Protein AF-A0A973L3T4-F1 (afdb_monomer_lite)

Foldseek 3Di:
DQWAAEPDDDCHGDIDPCVVPDLVRLQPWDWDDDPPDQFTFTWHADVVHDSSYTYTDDTDHD

pLDDT: mean 96.66, std 2.88, range [82.44, 98.75]

Secondary structure (DSSP, 8-state):
--EEEEESSTTTT-EEE-TT--HHHHHH-EEEE-TT-SSEEEEEEPTTS-TTEEEEEEEE--

Radius of gyration: 11.24 Å; chains: 1; bounding box: 28×19×25 Å

Structure (mmCIF, N/CA/C/O backbone):
data_AF-A0A973L3T4-F1
#
_entry.id   AF-A0A973L3T4-F1
#
loop_
_atom_site.group_PDB
_atom_site.id
_atom_site.type_symbol
_atom_site.label_atom_id
_atom_site.label_alt_id
_atom_site.label_comp_id
_atom_site.label_asym_id
_atom_site.label_entity_id
_atom_site.label_seq_id
_atom_site.pdbx_PDB_ins_code
_atom_site.Cartn_x
_atom_site.Cartn_y
_atom_site.Cartn_z
_atom_site.occupancy
_atom_site.B_iso_or_equiv
_atom_site.auth_seq_id
_atom_site.auth_comp_id
_atom_site.auth_asym_id
_atom_site.auth_atom_id
_atom_site.pdbx_PDB_model_num
ATOM 1 N N . MET A 1 1 ? -9.216 -9.802 13.093 1.00 82.81 1 MET A N 1
ATOM 2 C CA . MET A 1 1 ? -8.107 -9.861 12.126 1.00 82.81 1 MET A CA 1
ATOM 3 C C . MET A 1 1 ? -8.341 -8.762 11.109 1.00 82.81 1 MET A C 1
ATOM 5 O O . MET A 1 1 ? -9.463 -8.672 10.622 1.00 82.81 1 MET A O 1
ATOM 9 N N . ARG A 1 2 ? -7.359 -7.888 10.873 1.00 94.50 2 ARG A N 1
ATOM 10 C CA . ARG A 1 2 ? -7.419 -6.842 9.841 1.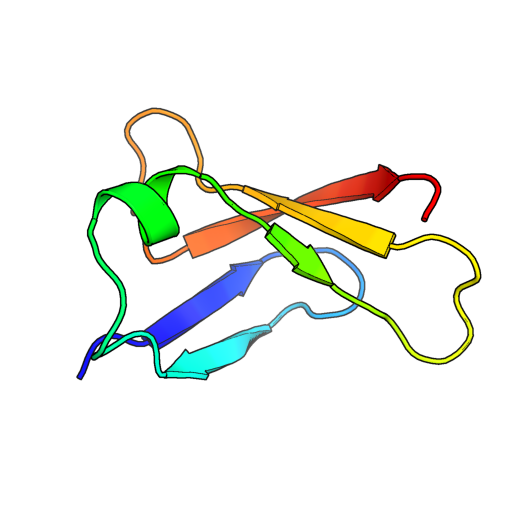00 94.50 2 ARG A CA 1
ATOM 11 C C . ARG A 1 2 ? -6.456 -7.245 8.731 1.00 94.50 2 ARG A C 1
ATOM 13 O O . ARG A 1 2 ? -5.260 -7.295 8.980 1.00 94.50 2 ARG A O 1
ATOM 20 N N . MET A 1 3 ? -6.977 -7.569 7.552 1.00 98.12 3 MET A N 1
ATOM 21 C CA . MET A 1 3 ? -6.158 -7.930 6.394 1.00 98.12 3 MET A CA 1
ATOM 22 C C . MET A 1 3 ? -6.178 -6.766 5.414 1.00 98.12 3 MET A C 1
ATOM 24 O O . MET A 1 3 ? -7.242 -6.402 4.921 1.00 98.12 3 MET A O 1
ATOM 28 N N . LEU A 1 4 ? -5.013 -6.178 5.172 1.00 98.19 4 LEU A N 1
ATOM 29 C CA . LEU A 1 4 ? -4.809 -5.185 4.128 1.00 98.19 4 LEU A CA 1
ATOM 30 C C . LEU A 1 4 ? -4.574 -5.913 2.812 1.00 98.19 4 LEU A C 1
ATOM 32 O O . LEU A 1 4 ? -3.774 -6.845 2.769 1.00 98.19 4 LEU A O 1
ATOM 36 N N . ARG A 1 5 ? -5.231 -5.478 1.741 1.00 98.50 5 ARG A N 1
ATOM 37 C CA . ARG A 1 5 ? -5.059 -6.028 0.397 1.00 98.50 5 ARG A CA 1
ATOM 38 C C . ARG A 1 5 ? -4.478 -4.984 -0.544 1.00 98.50 5 ARG A C 1
ATOM 40 O O . ARG A 1 5 ? -5.033 -3.893 -0.678 1.00 98.50 5 ARG A O 1
ATOM 47 N N . TYR A 1 6 ? -3.422 -5.357 -1.258 1.00 98.69 6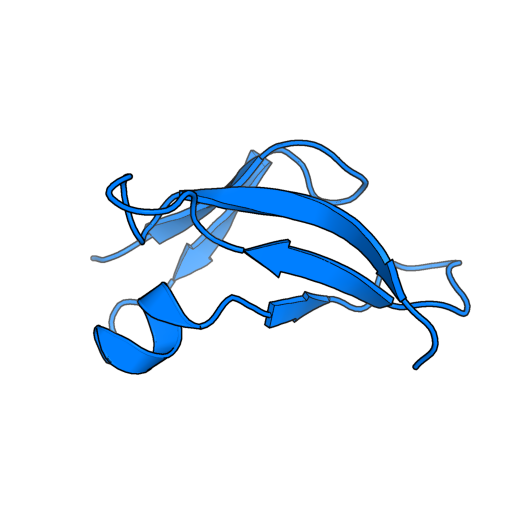 TYR A N 1
ATOM 48 C CA . TYR A 1 6 ? -2.931 -4.572 -2.387 1.00 98.69 6 TYR A CA 1
ATOM 49 C C . TYR A 1 6 ? -3.776 -4.838 -3.634 1.00 98.69 6 TYR A C 1
ATOM 51 O O . TYR A 1 6 ? -4.126 -5.984 -3.936 1.00 98.69 6 TYR A O 1
ATOM 59 N N . VAL A 1 7 ? -4.109 -3.771 -4.357 1.00 98.62 7 VAL A N 1
ATOM 60 C CA . VAL A 1 7 ? -4.904 -3.820 -5.587 1.00 98.62 7 VAL A CA 1
ATOM 61 C C . VAL A 1 7 ? -4.180 -3.099 -6.720 1.00 98.62 7 VAL A C 1
ATOM 63 O O . VAL A 1 7 ? -3.849 -1.913 -6.624 1.00 98.62 7 VAL A O 1
ATOM 66 N N . GLY A 1 8 ? -3.995 -3.815 -7.825 1.00 98.06 8 GLY A N 1
ATOM 67 C CA . GLY A 1 8 ? -3.214 -3.383 -8.978 1.00 98.06 8 GLY A CA 1
ATOM 68 C C . GLY A 1 8 ? -1.703 -3.435 -8.738 1.00 98.06 8 GLY A C 1
ATOM 69 O O . GLY A 1 8 ? -1.231 -3.666 -7.628 1.00 98.06 8 GLY A O 1
ATOM 70 N N . GLY A 1 9 ? -0.935 -3.199 -9.803 1.00 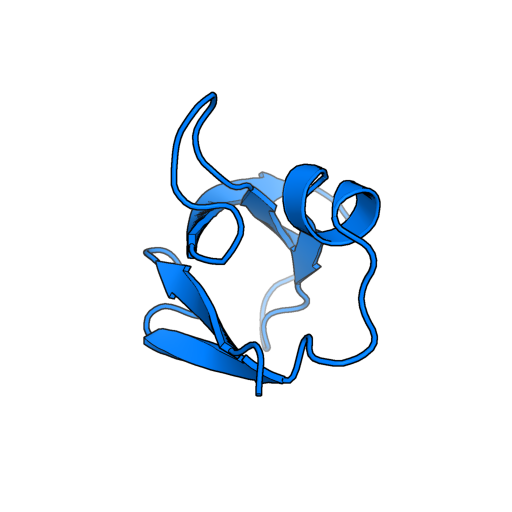97.06 9 GLY A N 1
ATOM 71 C CA . GLY A 1 9 ? 0.525 -3.156 -9.731 1.00 97.06 9 GLY A CA 1
ATOM 72 C C . GLY A 1 9 ? 1.193 -4.521 -9.490 1.00 97.06 9 GLY A C 1
ATOM 73 O O . GLY A 1 9 ? 0.567 -5.566 -9.663 1.00 97.06 9 GLY A O 1
ATOM 74 N N . PRO A 1 10 ? 2.489 -4.523 -9.128 1.00 97.81 10 PRO A N 1
ATOM 75 C CA . PRO A 1 10 ? 3.290 -5.748 -9.029 1.00 97.81 10 PRO A CA 1
ATOM 76 C C . PRO A 1 10 ? 2.929 -6.696 -7.879 1.00 97.81 10 PRO A C 1
ATOM 78 O O . PRO A 1 10 ? 3.290 -7.868 -7.934 1.00 97.81 10 PRO A O 1
ATOM 81 N N . LEU A 1 11 ? 2.260 -6.203 -6.831 1.00 97.94 11 LEU A N 1
ATOM 82 C CA . LEU A 1 11 ? 1.875 -6.993 -5.653 1.00 97.94 11 LEU A CA 1
ATOM 83 C C . LEU A 1 11 ? 0.359 -7.233 -5.591 1.00 97.94 11 LEU A C 1
ATOM 85 O O . LEU A 1 11 ? -0.172 -7.491 -4.512 1.00 97.94 11 LEU A O 1
ATOM 89 N N . ASP A 1 12 ? -0.342 -7.137 -6.724 1.00 98.50 12 ASP A N 1
ATOM 90 C CA . ASP A 1 12 ? -1.797 -7.295 -6.781 1.00 98.50 12 ASP A CA 1
ATOM 91 C C . ASP A 1 12 ? -2.268 -8.596 -6.113 1.00 98.50 12 ASP A C 1
ATOM 93 O O . ASP A 1 12 ? -1.736 -9.683 -6.347 1.00 98.50 12 ASP A O 1
ATOM 97 N N . GLY A 1 13 ? -3.276 -8.471 -5.251 1.00 98.06 13 GLY A N 1
ATOM 98 C CA . GLY A 1 13 ? -3.854 -9.590 -4.516 1.00 98.06 13 GLY A CA 1
ATOM 99 C C . GLY A 1 13 ? -3.042 -10.072 -3.312 1.00 98.06 13 GLY A C 1
ATOM 100 O O . GLY A 1 13 ? -3.547 -10.917 -2.576 1.00 98.06 13 GLY A O 1
ATOM 101 N N . LYS A 1 14 ? -1.836 -9.543 -3.059 1.00 98.12 14 LYS A N 1
ATOM 102 C CA . LYS A 1 14 ? -1.105 -9.824 -1.816 1.00 98.12 14 LYS A CA 1
ATOM 103 C C . LYS A 1 14 ? -1.862 -9.230 -0.625 1.00 98.12 14 LYS A C 1
ATOM 105 O O . LYS A 1 14 ? -2.344 -8.097 -0.682 1.00 98.12 14 LYS A O 1
ATOM 110 N N . GLU A 1 15 ? -1.922 -9.999 0.459 1.00 98.25 15 GLU A N 1
ATOM 111 C CA . GLU A 1 15 ? -2.545 -9.597 1.719 1.00 98.25 15 GLU A CA 1
ATOM 112 C C . GLU A 1 15 ? -1.505 -9.497 2.843 1.00 98.25 15 GLU A C 1
ATOM 114 O O . GLU A 1 15 ? -0.565 -10.295 2.902 1.00 98.25 15 GLU A O 1
ATOM 119 N N . ILE A 1 16 ? -1.677 -8.524 3.740 1.00 96.88 16 ILE A N 1
ATOM 120 C CA . ILE A 1 16 ? -0.850 -8.332 4.938 1.00 96.88 16 ILE A CA 1
ATOM 121 C C . ILE A 1 16 ? -1.740 -8.291 6.177 1.00 96.88 16 ILE A C 1
ATOM 123 O O . ILE A 1 16 ? -2.780 -7.633 6.186 1.00 96.88 16 ILE A O 1
ATOM 127 N N . ASP A 1 17 ? -1.315 -8.973 7.242 1.00 97.56 17 ASP A N 1
ATOM 128 C CA . ASP A 1 17 ? -1.946 -8.838 8.552 1.00 97.56 17 ASP A CA 1
ATOM 129 C C . ASP A 1 17 ? -1.584 -7.482 9.173 1.00 97.56 17 ASP A C 1
ATOM 131 O O . ASP A 1 17 ? -0.461 -7.251 9.624 1.00 97.56 17 ASP A O 1
ATOM 135 N N . ALA A 1 18 ? -2.567 -6.589 9.199 1.00 97.19 18 ALA A N 1
ATOM 136 C CA . ALA A 1 18 ? -2.496 -5.251 9.765 1.00 97.19 18 ALA A CA 1
ATOM 137 C C . ALA A 1 18 ? -3.243 -5.164 11.108 1.00 97.19 18 ALA A C 1
ATOM 139 O O . ALA A 1 18 ? -3.661 -4.088 11.534 1.00 97.19 18 ALA A O 1
ATOM 140 N N . THR A 1 19 ? -3.451 -6.290 11.805 1.00 97.25 19 THR A N 1
ATOM 141 C CA . THR A 1 19 ? -4.188 -6.313 13.083 1.00 97.25 19 THR A CA 1
ATOM 142 C C . THR A 1 19 ? -3.550 -5.410 14.148 1.00 97.25 19 THR A C 1
ATOM 144 O O . THR A 1 19 ? -4.266 -4.883 14.995 1.00 97.25 19 THR A O 1
ATOM 147 N N . GLY A 1 20 ? -2.231 -5.198 14.096 1.00 97.00 20 GLY A N 1
ATOM 148 C CA . GLY A 1 20 ? -1.507 -4.305 15.007 1.00 97.00 20 GLY A CA 1
ATOM 149 C C . GLY A 1 20 ? -1.378 -2.849 14.547 1.00 97.00 20 GLY A C 1
ATOM 150 O O . GLY A 1 20 ? -0.773 -2.060 15.267 1.00 97.00 20 GLY A O 1
ATOM 151 N N . TRP A 1 21 ? -1.880 -2.493 13.363 1.00 97.19 21 TRP A N 1
ATOM 152 C CA . TRP A 1 21 ? -1.689 -1.163 12.780 1.00 97.19 21 TRP A CA 1
ATOM 153 C C . TRP A 1 21 ? -2.778 -0.201 13.245 1.00 97.19 21 TRP A C 1
ATOM 155 O O . TRP A 1 21 ? -3.941 -0.586 13.419 1.00 97.19 21 TRP A O 1
ATOM 165 N N . THR A 1 22 ? -2.406 1.062 13.437 1.00 97.00 22 THR A N 1
ATOM 166 C CA . THR A 1 22 ? -3.371 2.113 13.757 1.00 97.00 22 THR A CA 1
ATOM 167 C C . THR A 1 22 ? -4.161 2.511 12.512 1.00 97.00 22 THR A C 1
ATOM 169 O O . THR A 1 22 ? -3.743 2.275 11.379 1.00 97.00 22 THR A O 1
ATOM 172 N N . ASP A 1 23 ? -5.306 3.165 12.705 1.00 94.56 23 ASP A N 1
ATOM 173 C CA . ASP A 1 23 ? -6.082 3.687 11.575 1.00 94.56 23 ASP A CA 1
ATOM 174 C C . ASP A 1 23 ? -5.298 4.768 10.800 1.00 94.56 23 ASP A C 1
ATOM 176 O O . ASP A 1 23 ? -5.492 4.919 9.597 1.00 94.56 23 ASP A O 1
ATOM 180 N N . ALA A 1 24 ? -4.375 5.481 11.462 1.00 95.12 24 ALA A N 1
ATOM 181 C CA . ALA A 1 24 ? -3.490 6.449 10.815 1.00 95.12 24 ALA A CA 1
ATOM 182 C C . ALA A 1 24 ? -2.455 5.767 9.906 1.00 95.12 24 ALA A C 1
ATOM 184 O O . ALA A 1 24 ? -2.230 6.242 8.795 1.00 95.12 24 ALA A O 1
ATOM 185 N N . ASP A 1 25 ? -1.884 4.636 10.337 1.00 96.06 25 ASP A N 1
ATOM 186 C CA . ASP A 1 25 ? -0.976 3.836 9.502 1.00 96.06 25 ASP A CA 1
ATOM 187 C C . ASP A 1 25 ? -1.709 3.316 8.259 1.00 96.06 25 ASP A C 1
ATOM 189 O O . ASP A 1 25 ? -1.217 3.430 7.140 1.00 96.06 25 ASP A O 1
ATOM 193 N N . LEU A 1 26 ? -2.934 2.807 8.444 1.00 96.81 26 LEU A N 1
ATOM 194 C CA . LEU A 1 26 ? -3.776 2.308 7.354 1.00 96.81 26 LEU A CA 1
ATOM 195 C C . LEU A 1 26 ? -4.202 3.407 6.372 1.00 96.81 26 LEU A C 1
ATOM 197 O O . LEU A 1 26 ? -4.327 3.143 5.179 1.00 96.81 26 LEU A O 1
ATOM 201 N N . ALA A 1 27 ? -4.424 4.630 6.853 1.00 96.00 27 ALA A N 1
ATOM 202 C CA . ALA A 1 27 ? -4.792 5.766 6.013 1.00 96.00 27 ALA A CA 1
ATOM 203 C C . ALA A 1 27 ? -3.608 6.344 5.217 1.00 96.00 27 ALA A C 1
ATOM 205 O O . ALA A 1 27 ? -3.833 7.006 4.206 1.00 96.00 27 ALA A O 1
ATOM 206 N N . GLY A 1 28 ? -2.371 6.122 5.674 1.00 95.25 28 GLY A N 1
ATOM 207 C CA . GLY A 1 28 ? -1.170 6.734 5.103 1.00 95.25 28 GLY A CA 1
ATOM 208 C C . GLY A 1 28 ? -0.645 6.078 3.825 1.00 95.25 28 GLY A C 1
ATOM 209 O O . GLY A 1 28 ? 0.073 6.731 3.076 1.00 95.25 28 GLY A O 1
ATOM 210 N N . GLY A 1 29 ? -0.996 4.818 3.561 1.00 96.44 29 GLY A N 1
ATOM 211 C CA . GLY A 1 29 ? -0.371 4.063 2.476 1.00 96.44 29 GLY A CA 1
ATOM 212 C C . GLY A 1 29 ? 1.063 3.633 2.799 1.00 96.44 29 GLY A C 1
ATOM 213 O O . GLY A 1 29 ? 1.529 3.714 3.938 1.00 96.44 29 GLY A O 1
ATOM 214 N N . GLY A 1 30 ? 1.774 3.138 1.790 1.00 97.12 30 GLY A N 1
ATOM 215 C CA . GLY A 1 30 ? 3.125 2.625 1.955 1.00 97.12 30 GLY A CA 1
ATOM 216 C C . GLY A 1 30 ? 3.861 2.357 0.650 1.00 97.12 30 GLY A C 1
ATOM 217 O O . GLY A 1 30 ? 3.304 2.391 -0.449 1.00 97.12 30 GLY A O 1
ATOM 218 N N . TYR A 1 31 ? 5.155 2.091 0.803 1.00 97.75 31 TYR A N 1
ATOM 219 C CA . TYR A 1 31 ? 6.098 1.883 -0.288 1.00 97.75 31 TYR A CA 1
ATOM 220 C C . TYR A 1 31 ? 6.724 0.500 -0.162 1.00 97.75 31 TYR A C 1
ATOM 222 O O . TYR A 1 31 ? 7.473 0.236 0.779 1.00 97.75 31 TYR A O 1
ATOM 230 N N . GLU A 1 32 ? 6.439 -0.365 -1.125 1.00 97.44 32 GLU A N 1
ATOM 231 C CA . GLU A 1 32 ? 6.841 -1.765 -1.099 1.00 97.44 32 GLU A CA 1
ATOM 232 C C . GLU A 1 32 ? 8.044 -2.021 -2.002 1.00 97.44 32 GLU A C 1
ATOM 234 O O . GLU A 1 32 ? 8.111 -1.544 -3.138 1.00 97.44 32 GLU A O 1
ATOM 239 N N . ILE A 1 33 ? 8.975 -2.837 -1.511 1.00 96.81 33 ILE A N 1
ATOM 240 C CA . ILE A 1 33 ? 10.076 -3.359 -2.319 1.00 96.81 33 ILE A CA 1
ATOM 241 C C . ILE A 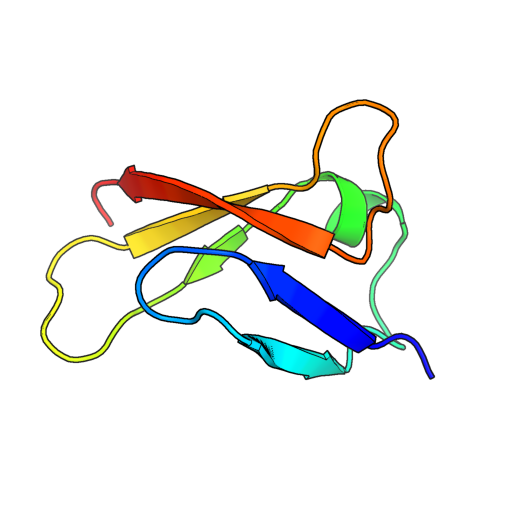1 33 ? 9.530 -4.500 -3.181 1.00 96.81 33 ILE A C 1
ATOM 243 O O . ILE A 1 33 ? 8.907 -5.438 -2.675 1.00 96.81 33 ILE A O 1
ATOM 247 N N . VAL A 1 34 ? 9.780 -4.424 -4.485 1.00 96.69 34 VAL A N 1
ATOM 248 C CA . VAL A 1 34 ? 9.425 -5.459 -5.459 1.00 96.69 34 VAL A CA 1
ATOM 249 C C . VAL A 1 34 ? 10.714 -6.091 -5.967 1.00 96.69 34 VAL A C 1
ATOM 251 O O . VAL A 1 34 ? 11.647 -5.386 -6.342 1.00 96.69 34 VAL A O 1
ATOM 254 N N . ASP A 1 35 ? 10.779 -7.422 -5.970 1.00 96.00 35 ASP A N 1
ATOM 255 C CA . ASP A 1 35 ? 11.965 -8.125 -6.461 1.00 96.00 35 ASP A CA 1
ATOM 256 C C . ASP A 1 35 ? 12.237 -7.784 -7.935 1.00 96.00 35 ASP A C 1
ATOM 258 O O . ASP A 1 35 ? 11.330 -7.763 -8.771 1.00 96.00 35 ASP A O 1
ATOM 262 N N . GLY A 1 36 ? 13.495 -7.473 -8.242 1.00 95.50 36 GLY A N 1
ATOM 263 C CA . GLY A 1 36 ? 13.918 -7.010 -9.563 1.00 95.50 36 GLY A CA 1
ATOM 264 C C . GLY A 1 36 ? 13.591 -5.548 -9.896 1.00 95.50 36 GLY A C 1
ATOM 265 O O . GLY A 1 36 ? 13.888 -5.124 -11.014 1.00 95.50 36 GLY A O 1
ATOM 266 N N . TRP A 1 37 ? 13.009 -4.766 -8.978 1.00 96.56 37 TRP A N 1
ATOM 267 C CA . TRP A 1 37 ? 12.837 -3.319 -9.151 1.00 96.56 37 TRP A CA 1
ATOM 268 C C . TRP A 1 37 ? 13.927 -2.535 -8.420 1.00 96.56 37 TRP A C 1
ATOM 270 O O . TRP A 1 37 ? 14.341 -2.891 -7.320 1.00 96.56 37 TRP A O 1
ATOM 280 N N . THR A 1 38 ? 14.387 -1.451 -9.048 1.00 96.31 38 THR A N 1
ATOM 281 C CA . THR A 1 38 ? 15.224 -0.436 -8.386 1.00 96.31 38 THR A CA 1
ATOM 282 C C . THR A 1 38 ? 14.370 0.561 -7.599 1.00 96.31 38 THR A C 1
ATOM 284 O O . THR A 1 38 ? 14.788 1.007 -6.540 1.00 96.31 38 THR A O 1
ATOM 287 N N . ASP A 1 39 ? 13.173 0.870 -8.098 1.00 97.00 39 ASP A N 1
ATOM 288 C CA . ASP A 1 39 ? 12.202 1.767 -7.465 1.00 97.00 39 ASP A CA 1
ATOM 289 C C . ASP A 1 39 ? 11.286 1.010 -6.488 1.00 97.00 39 ASP A C 1
ATOM 291 O O . ASP A 1 39 ? 11.103 -0.208 -6.591 1.00 97.00 39 ASP A O 1
ATOM 295 N N . ARG A 1 40 ? 10.620 1.738 -5.586 1.00 97.88 40 ARG A N 1
ATOM 296 C CA . ARG A 1 40 ? 9.553 1.184 -4.742 1.00 97.88 40 ARG A CA 1
ATOM 297 C C . ARG A 1 40 ? 8.195 1.282 -5.411 1.00 97.88 40 ARG A C 1
ATOM 299 O O . ARG A 1 40 ? 7.879 2.255 -6.091 1.00 97.88 40 ARG A O 1
ATOM 306 N N . ALA A 1 41 ? 7.339 0.302 -5.161 1.00 98.38 41 ALA A N 1
ATOM 307 C CA . ALA A 1 41 ? 5.943 0.371 -5.553 1.00 98.38 41 ALA A CA 1
ATOM 308 C C . ALA A 1 41 ? 5.142 1.150 -4.500 1.00 98.38 41 ALA A C 1
ATOM 310 O O . ALA A 1 41 ? 5.046 0.726 -3.350 1.00 98.38 41 ALA A O 1
ATOM 311 N N . HIS A 1 42 ? 4.564 2.285 -4.890 1.00 98.50 42 HIS A N 1
ATOM 312 C CA . HIS A 1 42 ? 3.732 3.106 -4.016 1.00 98.50 42 HIS A CA 1
ATOM 313 C C . HIS A 1 42 ? 2.281 2.611 -4.014 1.00 98.50 42 HIS A C 1
ATOM 315 O O . HIS A 1 42 ? 1.691 2.414 -5.080 1.00 98.50 42 HIS A O 1
ATOM 321 N N . TYR A 1 43 ? 1.697 2.444 -2.829 1.00 98.69 43 TYR A N 1
ATOM 322 C CA . TYR A 1 43 ? 0.307 2.050 -2.639 1.00 98.69 43 TYR A CA 1
ATOM 323 C C . TYR A 1 43 ? -0.373 2.925 -1.587 1.00 98.69 43 TYR A C 1
ATOM 325 O O . TYR A 1 43 ? 0.178 3.137 -0.514 1.00 98.69 43 TYR A O 1
ATOM 333 N N . GLU A 1 44 ? -1.600 3.367 -1.852 1.00 98.38 44 GLU A N 1
ATOM 334 C CA . GLU A 1 44 ? -2.393 4.164 -0.905 1.00 98.38 44 GLU A CA 1
ATOM 335 C C . GLU A 1 44 ? -3.863 3.741 -0.944 1.00 98.38 44 GLU A C 1
ATOM 337 O O . GLU A 1 44 ? -4.348 3.326 -2.005 1.00 98.38 44 GLU A O 1
ATOM 342 N N . PRO A 1 45 ? -4.620 3.889 0.155 1.00 98.12 45 PRO A N 1
ATOM 343 C CA . PRO A 1 45 ? -6.070 3.791 0.082 1.00 98.12 45 PRO A CA 1
ATOM 344 C C . PRO A 1 45 ? -6.650 4.908 -0.798 1.00 98.12 45 PRO A C 1
ATOM 346 O O . PRO A 1 45 ? -6.021 5.940 -1.042 1.00 98.12 45 PRO A O 1
ATOM 349 N N . ASP A 1 46 ? -7.869 4.716 -1.301 1.00 96.75 46 ASP A N 1
ATOM 350 C CA . ASP A 1 46 ? -8.577 5.820 -1.953 1.00 96.75 46 ASP A CA 1
ATOM 351 C C . ASP A 1 46 ? -9.152 6.782 -0.900 1.00 96.75 46 ASP A C 1
ATOM 353 O O . ASP A 1 46 ? -9.648 6.326 0.135 1.00 96.75 46 ASP A O 1
ATOM 357 N N . PRO A 1 47 ? -9.165 8.103 -1.159 1.00 93.75 47 PRO A N 1
ATOM 358 C CA . PRO A 1 47 ? -9.801 9.068 -0.268 1.00 93.75 47 PRO A CA 1
ATOM 359 C C . PRO A 1 47 ? -11.271 8.715 0.007 1.00 93.75 47 PRO A C 1
ATOM 361 O O . PRO A 1 47 ? -12.082 8.626 -0.914 1.00 93.75 47 PRO A O 1
ATOM 364 N N . GLY A 1 48 ? -11.618 8.513 1.283 1.00 93.25 48 GLY A N 1
ATOM 365 C CA . GLY A 1 48 ? -12.967 8.111 1.711 1.00 93.25 48 GLY A CA 1
ATOM 366 C C . GLY A 1 48 ? -13.344 6.657 1.390 1.00 93.25 48 GLY A C 1
ATOM 367 O O . GLY A 1 48 ? -14.496 6.276 1.594 1.00 93.25 48 GLY A O 1
ATOM 368 N N . GLY A 1 49 ? -12.402 5.861 0.878 1.00 94.56 49 GLY A N 1
ATOM 369 C CA . GLY A 1 49 ? -12.573 4.440 0.601 1.00 94.56 49 GLY A CA 1
ATOM 370 C C . GLY A 1 49 ? -12.268 3.545 1.803 1.00 94.56 49 GLY A C 1
ATOM 371 O O . GLY A 1 49 ? -12.066 4.003 2.927 1.00 94.56 49 GLY A O 1
ATOM 372 N N . ASP A 1 50 ? -12.227 2.238 1.544 1.00 96.94 50 ASP A N 1
ATOM 373 C CA . ASP A 1 50 ? -11.797 1.248 2.531 1.00 96.94 50 ASP A CA 1
ATOM 374 C C . ASP A 1 50 ? -10.284 1.358 2.776 1.00 96.94 50 ASP A C 1
ATOM 376 O O . ASP A 1 50 ? -9.482 1.146 1.865 1.00 96.94 50 ASP A O 1
ATOM 380 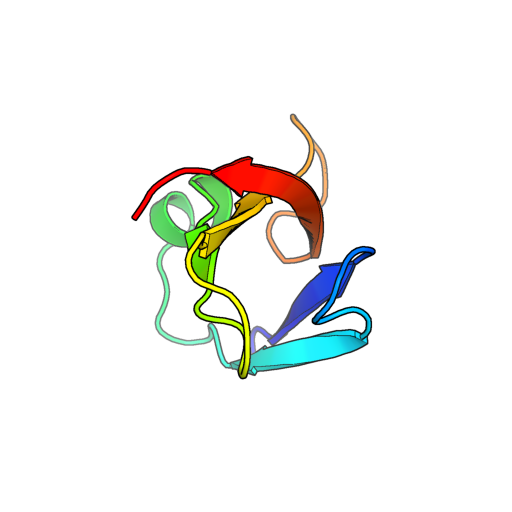N N . VAL A 1 51 ? -9.899 1.669 4.016 1.00 97.31 51 VAL A N 1
ATOM 381 C CA . VAL A 1 51 ? -8.497 1.821 4.437 1.00 97.31 51 VAL A CA 1
ATOM 382 C C . VAL A 1 51 ? -7.714 0.505 4.422 1.00 97.31 51 VAL A C 1
ATOM 384 O O . VAL A 1 51 ? -6.488 0.525 4.460 1.00 97.31 51 VAL A O 1
ATOM 387 N N . LEU A 1 52 ? -8.399 -0.641 4.344 1.00 98.25 52 LEU A N 1
ATOM 388 C CA . LEU A 1 52 ? -7.777 -1.957 4.184 1.00 98.25 52 LEU A CA 1
ATOM 389 C C . LEU A 1 52 ? -7.541 -2.330 2.712 1.00 98.25 52 LEU A C 1
ATOM 391 O O . LEU A 1 52 ? -7.049 -3.421 2.430 1.00 98.25 52 LEU A O 1
ATOM 395 N N . VAL A 1 53 ? -7.860 -1.447 1.763 1.00 98.50 53 VAL A N 1
ATOM 396 C CA . VAL A 1 53 ? -7.603 -1.657 0.334 1.00 98.50 53 VAL A CA 1
ATOM 397 C C . VAL A 1 53 ? -6.637 -0.595 -0.165 1.00 98.50 53 VAL A C 1
ATOM 399 O O . VAL A 1 53 ? -7.024 0.552 -0.373 1.00 98.50 53 VAL A O 1
ATOM 402 N N . TRP A 1 54 ? -5.384 -0.979 -0.403 1.00 98.56 54 TRP A N 1
ATOM 403 C CA . TRP A 1 54 ? -4.363 -0.069 -0.914 1.00 98.56 54 TRP A CA 1
ATOM 404 C C . TRP A 1 54 ? -4.155 -0.265 -2.414 1.00 98.56 54 TRP A C 1
ATOM 406 O O . TRP A 1 54 ? -3.816 -1.354 -2.880 1.00 98.56 54 TRP A O 1
ATOM 416 N N . ARG A 1 55 ? -4.361 0.800 -3.189 1.00 98.75 55 ARG A N 1
ATOM 417 C CA . ARG A 1 55 ? -4.257 0.794 -4.649 1.00 98.75 55 ARG A CA 1
ATOM 418 C C . ARG A 1 55 ? -2.910 1.320 -5.106 1.00 98.75 55 ARG A C 1
ATOM 420 O O . ARG A 1 55 ? -2.418 2.326 -4.602 1.00 98.75 55 ARG A O 1
ATOM 427 N N . TYR A 1 56 ? -2.345 0.647 -6.099 1.00 98.56 56 TYR A N 1
ATOM 428 C CA . TYR A 1 56 ? -1.075 1.028 -6.699 1.00 98.56 56 TYR A CA 1
ATOM 429 C C . TYR A 1 56 ? -1.134 2.428 -7.331 1.00 98.56 56 TYR A C 1
ATOM 431 O O . TYR A 1 56 ? -2.055 2.736 -8.092 1.00 98.56 56 TYR A O 1
ATOM 439 N N . ARG A 1 57 ? -0.136 3.267 -7.037 1.00 98.25 57 ARG A N 1
ATOM 440 C CA . ARG A 1 57 ? -0.010 4.648 -7.538 1.00 98.25 57 ARG A CA 1
ATOM 441 C C . ARG A 1 57 ? 1.125 4.840 -8.544 1.00 98.25 57 ARG A C 1
ATOM 443 O O . ARG A 1 57 ? 1.198 5.892 -9.170 1.00 98.25 57 ARG A O 1
ATOM 450 N N . GLY A 1 58 ? 1.975 3.834 -8.732 1.00 97.81 58 GLY A N 1
ATOM 451 C CA . GLY A 1 58 ? 3.142 3.908 -9.611 1.00 97.81 58 GLY A CA 1
ATOM 452 C C . GLY A 1 58 ? 4.450 3.580 -8.885 1.00 97.81 58 GLY A C 1
ATOM 453 O O . GLY A 1 58 ? 4.449 3.367 -7.668 1.00 97.81 58 GLY A O 1
ATOM 454 N N . PRO A 1 59 ? 5.566 3.481 -9.625 1.00 97.75 59 PRO A N 1
ATOM 455 C CA . PRO A 1 59 ? 6.886 3.401 -9.023 1.00 97.75 59 PRO A CA 1
ATOM 456 C C . PRO A 1 59 ? 7.286 4.774 -8.467 1.00 97.75 59 PRO A C 1
ATOM 458 O O . PRO A 1 59 ? 6.947 5.809 -9.045 1.00 97.75 59 PRO A O 1
ATOM 461 N N . VAL A 1 60 ? 8.023 4.780 -7.364 1.00 96.50 60 VAL A N 1
ATOM 462 C CA . VAL A 1 60 ? 8.690 5.964 -6.818 1.00 96.50 60 VAL A CA 1
ATOM 463 C C . VAL A 1 60 ? 10.159 5.637 -6.552 1.00 96.50 60 VAL A C 1
ATOM 465 O O . VAL A 1 60 ? 10.445 4.505 -6.155 1.00 96.50 60 VAL A O 1
ATOM 468 N N . 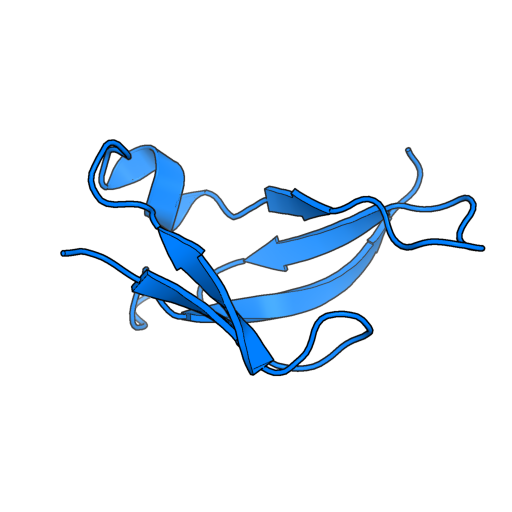PRO A 1 61 ? 11.089 6.588 -6.748 1.00 94.25 61 PRO A N 1
ATOM 469 C CA . PRO A 1 61 ? 12.484 6.379 -6.375 1.00 94.25 61 PRO A CA 1
ATOM 470 C C . PRO A 1 61 ? 12.606 5.987 -4.895 1.00 94.25 61 PRO A C 1
ATOM 472 O O . PRO A 1 61 ? 11.884 6.542 -4.064 1.00 94.25 61 PRO A O 1
ATOM 475 N N . ASP A 1 62 ? 13.485 5.026 -4.599 1.00 82.44 62 ASP A N 1
ATOM 476 C CA . ASP A 1 62 ? 13.821 4.584 -3.233 1.00 82.44 62 ASP A CA 1
ATOM 477 C C . ASP A 1 62 ? 14.550 5.672 -2.420 1.00 82.44 62 ASP A C 1
ATOM 479 O O . ASP A 1 62 ? 15.448 6.343 -2.988 1.00 82.44 62 ASP A O 1
#

Sequence (62 aa):
MRMLRYVGGPLDGKEIDATGWTDADLAGGGYEIVDGWTDRAHYEPDPGGDVLVWRYRGPVPD